Protein AF-A0A061NVV8-F1 (afdb_monomer_lite)

Sequence (162 aa):
MTLSRKRYFYCRSLHHSLEPMNWPRIKEIGFDLNIKREDLPFFISFFRDLEQYYTDKSQLVQESYQVYMEEVASFFRDQSNEMIYCSSIQTEAKNYVIPFTDFVAAFMLADEAFERIFDDN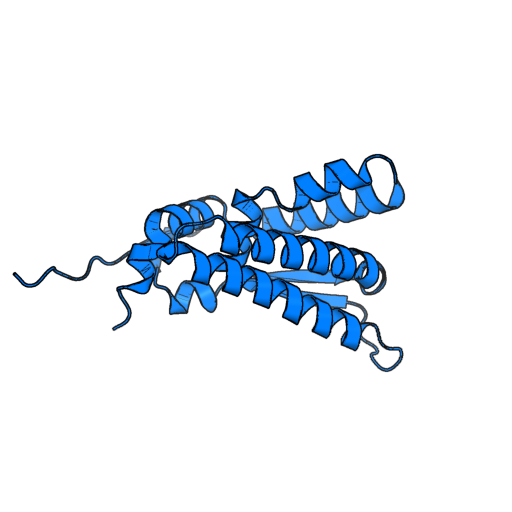KNTDQQFDKVLTYYKRFNLLADATKAQFILDHLPELVLHDD

pLDDT: mean 86.17, std 12.14, range [38.31, 98.06]

Secondary structure (DSSP, 8-state):
-------EEEE-TTT--EEEE-HHHHHH-EEEEEEEGGGHHHHHHHHHHHHHHHHHHHTTS-HHHHHHHHHHHHHHHHHHHHHHHHHSTT---SEEEEEEEHHHHHHHHHTTHHHHHHHHHTT-HHHHHHHHHHHHHHHHHS-HHHHHHHHHHHHHHHTT--

Radius of gyration: 17.27 Å; chains: 1; bounding box: 36×36×62 Å

Structure (mmCIF, N/CA/C/O backbone):
data_AF-A0A061NVV8-F1
#
_entry.id   AF-A0A061NVV8-F1
#
loop_
_atom_site.group_PDB
_atom_site.id
_atom_site.type_symbol
_atom_site.label_atom_id
_atom_site.label_alt_id
_atom_site.label_comp_id
_atom_site.label_asym_id
_atom_site.label_entity_id
_atom_site.label_seq_id
_atom_site.pdbx_PDB_ins_code
_atom_site.Cartn_x
_atom_site.Cartn_y
_atom_site.Cartn_z
_atom_site.occupancy
_atom_site.B_iso_or_equiv
_atom_site.auth_seq_id
_atom_site.auth_comp_id
_atom_site.auth_asym_id
_atom_site.auth_atom_id
_atom_site.pdbx_PDB_model_num
ATOM 1 N N . MET A 1 1 ? -7.150 -3.972 39.017 1.00 38.31 1 MET A N 1
ATOM 2 C CA . MET A 1 1 ? -7.025 -5.152 38.138 1.00 38.31 1 MET A CA 1
ATOM 3 C C . MET A 1 1 ? -5.929 -4.854 37.137 1.00 38.31 1 MET A C 1
ATOM 5 O O . MET A 1 1 ? -6.093 -3.954 36.328 1.00 38.31 1 MET A O 1
ATOM 9 N N . THR A 1 2 ? -4.786 -5.522 37.248 1.00 44.12 2 THR A N 1
ATOM 10 C CA . THR A 1 2 ? -3.725 -5.476 36.240 1.00 44.12 2 THR A CA 1
ATOM 11 C C . THR A 1 2 ? -4.226 -6.232 35.011 1.00 44.12 2 THR A C 1
ATOM 13 O O . THR A 1 2 ? -4.239 -7.459 34.999 1.00 44.12 2 THR A O 1
ATOM 16 N N . LEU A 1 3 ? -4.723 -5.507 34.006 1.00 47.44 3 LEU A N 1
ATOM 17 C CA . LEU A 1 3 ? -4.972 -6.070 32.679 1.00 47.44 3 LEU A CA 1
ATOM 18 C C . LEU A 1 3 ? -3.641 -6.640 32.183 1.00 47.44 3 LEU A C 1
ATOM 20 O O . LEU A 1 3 ? -2.697 -5.886 31.950 1.00 47.44 3 LEU A O 1
ATOM 24 N N . SER A 1 4 ? -3.523 -7.966 32.095 1.00 55.06 4 SER A N 1
ATOM 25 C CA . SER A 1 4 ? -2.331 -8.570 31.504 1.00 55.06 4 SER A CA 1
ATOM 26 C C . SER A 1 4 ? -2.243 -8.084 30.057 1.00 55.06 4 SER A C 1
ATOM 28 O O . SER A 1 4 ? -3.198 -8.282 29.303 1.00 55.06 4 SER A O 1
ATOM 30 N N . ARG A 1 5 ? -1.140 -7.427 29.677 1.00 63.62 5 ARG A N 1
ATOM 31 C CA . ARG A 1 5 ? -0.920 -6.928 28.310 1.00 63.62 5 ARG A CA 1
ATOM 32 C C . ARG A 1 5 ? -1.076 -8.094 27.322 1.00 63.62 5 ARG A C 1
ATOM 34 O O . ARG A 1 5 ? -0.318 -9.063 27.389 1.00 63.62 5 ARG A O 1
ATOM 41 N N . LYS A 1 6 ? -2.100 -8.039 26.464 1.00 73.81 6 LYS A N 1
ATOM 42 C CA . LYS A 1 6 ? -2.364 -9.052 25.434 1.00 73.81 6 LYS A CA 1
ATOM 43 C C . LYS A 1 6 ? -1.227 -8.982 24.409 1.00 73.81 6 LYS A C 1
ATOM 45 O O . LYS A 1 6 ? -0.837 -7.903 23.988 1.00 73.81 6 LYS A O 1
ATOM 50 N N . ARG A 1 7 ? -0.631 -10.123 24.066 1.00 81.88 7 ARG A N 1
ATOM 51 C CA . ARG A 1 7 ? 0.455 -10.198 23.076 1.00 81.88 7 ARG A CA 1
ATOM 52 C C . ARG A 1 7 ? -0.085 -10.798 21.790 1.00 81.88 7 ARG A C 1
ATOM 54 O O . ARG A 1 7 ? -0.771 -11.818 21.839 1.00 81.88 7 ARG A O 1
ATOM 61 N N . TYR A 1 8 ? 0.255 -10.180 20.668 1.00 88.25 8 TYR A N 1
ATOM 62 C CA . TYR A 1 8 ? -0.178 -10.595 19.341 1.00 88.25 8 TYR A CA 1
ATOM 63 C C . TYR A 1 8 ? 0.985 -11.242 18.602 1.00 88.25 8 TYR A C 1
ATOM 65 O O . TYR A 1 8 ? 2.121 -10.769 18.666 1.00 88.25 8 TYR A O 1
ATOM 73 N N . PHE A 1 9 ? 0.696 -12.338 17.909 1.00 87.25 9 PHE A N 1
ATOM 74 C CA . PHE A 1 9 ? 1.669 -13.058 17.101 1.00 87.25 9 PHE A CA 1
ATOM 75 C C . PHE A 1 9 ? 1.033 -13.452 15.774 1.00 87.25 9 PHE A C 1
ATOM 77 O O . PHE A 1 9 ? -0.122 -13.874 15.745 1.00 87.25 9 PHE A O 1
ATOM 84 N N . TYR A 1 10 ? 1.807 -13.354 14.698 1.00 87.12 10 TYR A N 1
ATOM 85 C CA . TYR A 1 10 ? 1.431 -13.826 13.374 1.00 87.12 10 TYR A CA 1
ATOM 86 C C . TYR A 1 10 ? 2.224 -15.086 13.029 1.00 87.12 10 TYR A C 1
ATOM 88 O O . TYR A 1 10 ? 3.443 -15.117 13.186 1.00 87.12 10 TYR A O 1
ATOM 96 N N . CYS A 1 11 ? 1.545 -16.135 12.562 1.00 83.31 11 CYS A N 1
ATOM 97 C CA . CYS A 1 11 ? 2.199 -17.342 12.066 1.00 83.31 11 CYS A CA 1
ATOM 98 C C . CYS A 1 11 ? 2.249 -17.289 10.542 1.00 83.31 11 CYS A C 1
ATOM 100 O O . CYS A 1 11 ? 1.211 -17.386 9.891 1.00 83.31 11 CYS A O 1
ATOM 102 N N . ARG A 1 12 ? 3.448 -17.164 9.967 1.00 76.50 12 ARG A N 1
ATOM 103 C CA . ARG A 1 12 ? 3.596 -17.153 8.506 1.00 76.50 12 ARG A CA 1
ATOM 104 C C . ARG A 1 12 ? 3.175 -18.495 7.916 1.00 76.50 12 ARG A C 1
ATOM 106 O O . ARG A 1 12 ? 3.802 -19.514 8.215 1.00 76.50 12 ARG A O 1
ATOM 113 N N . SER A 1 13 ? 2.217 -18.465 6.992 1.00 70.62 13 SER A N 1
ATOM 114 C CA . SER A 1 13 ? 1.659 -19.654 6.331 1.00 70.62 13 SER A CA 1
ATOM 115 C C . SER A 1 13 ? 2.711 -20.565 5.686 1.00 70.62 13 SER A C 1
ATOM 117 O O . SER A 1 13 ? 2.541 -21.777 5.671 1.00 70.62 13 SER A O 1
ATOM 119 N N . LEU A 1 14 ? 3.813 -19.998 5.178 1.00 68.50 14 LEU A N 1
ATOM 120 C CA . LEU A 1 14 ? 4.844 -20.747 4.443 1.00 68.50 14 LEU A CA 1
ATOM 121 C C . LEU A 1 14 ? 6.026 -21.226 5.296 1.00 68.50 14 LEU A C 1
ATOM 123 O O . LEU A 1 14 ? 6.732 -22.140 4.886 1.00 68.50 14 LEU A O 1
ATOM 127 N N . HIS A 1 15 ? 6.275 -20.605 6.451 1.00 69.19 15 HIS A N 1
ATOM 128 C CA . HIS A 1 15 ? 7.487 -20.864 7.244 1.00 69.19 15 HIS A CA 1
ATOM 129 C C . HIS A 1 15 ? 7.189 -21.322 8.677 1.00 69.19 15 HIS A C 1
ATOM 131 O O . HIS A 1 15 ? 8.130 -21.546 9.434 1.00 69.19 15 HIS A O 1
ATOM 137 N N . HIS A 1 16 ? 5.907 -21.441 9.060 1.00 74.12 16 HIS A N 1
ATOM 138 C CA . HIS A 1 16 ? 5.436 -21.819 10.403 1.00 74.12 16 HIS A CA 1
ATOM 139 C C . HIS A 1 16 ? 6.194 -21.130 11.551 1.00 74.12 16 HIS A C 1
ATOM 141 O O . HIS A 1 16 ? 6.343 -21.673 12.644 1.00 74.12 16 HIS A O 1
ATOM 147 N N . SER A 1 17 ? 6.678 -19.914 11.300 1.00 80.31 17 SER A N 1
ATOM 148 C CA . SER A 1 17 ? 7.376 -19.099 12.282 1.00 80.31 17 SER A CA 1
ATOM 149 C C . SER A 1 17 ? 6.382 -18.125 12.884 1.00 80.31 17 SER A C 1
ATOM 151 O O . SER A 1 17 ? 5.655 -17.452 12.149 1.00 80.31 17 SER A O 1
ATOM 153 N N . LEU A 1 18 ? 6.356 -18.069 14.215 1.00 84.06 18 LEU A N 1
ATOM 154 C CA . LEU A 1 18 ? 5.605 -17.067 14.958 1.00 84.06 18 LEU A CA 1
ATOM 155 C C . LEU A 1 18 ? 6.434 -15.792 15.049 1.00 84.06 18 LEU A C 1
ATOM 157 O O . LEU A 1 18 ? 7.550 -15.801 15.566 1.00 84.06 18 LEU A O 1
ATOM 161 N N . GLU A 1 19 ? 5.872 -14.696 14.565 1.00 85.62 19 GLU A N 1
ATOM 162 C CA . GLU A 1 19 ? 6.470 -13.371 14.645 1.00 85.62 19 GLU A CA 1
ATOM 163 C C . GLU A 1 19 ? 5.648 -12.495 15.590 1.00 85.62 19 GLU A C 1
ATOM 165 O O . GLU A 1 19 ? 4.417 -12.518 15.513 1.00 85.62 19 GLU A O 1
ATOM 170 N N . PRO A 1 20 ? 6.286 -11.735 16.496 1.00 88.06 20 PRO A N 1
ATOM 171 C CA . PRO A 1 20 ? 5.569 -10.784 17.332 1.00 88.06 20 PRO A CA 1
ATOM 172 C C . PRO A 1 20 ? 4.963 -9.684 16.461 1.00 88.06 20 PRO A C 1
ATOM 174 O O . PRO A 1 20 ? 5.621 -9.163 15.561 1.00 88.06 20 PRO A O 1
ATOM 177 N N . MET A 1 21 ? 3.722 -9.320 16.763 1.00 89.88 21 MET A N 1
ATOM 178 C CA . MET A 1 21 ? 3.014 -8.222 16.118 1.00 89.88 21 MET A CA 1
ATOM 179 C C . MET A 1 21 ? 2.822 -7.110 17.145 1.00 89.88 21 MET A C 1
ATOM 181 O O . MET A 1 21 ? 2.101 -7.273 18.126 1.00 89.88 21 MET A O 1
ATOM 185 N N . ASN A 1 22 ? 3.509 -5.995 16.928 1.00 90.19 22 ASN A N 1
ATOM 186 C CA . ASN A 1 22 ? 3.343 -4.748 17.664 1.00 90.19 22 ASN A CA 1
ATOM 187 C C . ASN A 1 22 ? 3.549 -3.573 16.705 1.00 90.19 22 ASN A C 1
ATOM 189 O O . ASN A 1 22 ? 4.011 -3.760 15.573 1.00 90.19 22 ASN A O 1
ATOM 193 N N . TRP A 1 23 ? 3.189 -2.374 17.149 1.00 89.62 23 TRP A N 1
ATOM 194 C CA . TRP A 1 23 ? 3.216 -1.194 16.298 1.00 89.62 23 TRP A CA 1
ATOM 195 C C . TRP A 1 23 ? 4.599 -0.875 15.695 1.00 89.62 23 TRP A C 1
ATOM 197 O O . TRP A 1 23 ? 4.677 -0.749 14.471 1.00 89.62 23 TRP A O 1
ATOM 207 N N . PRO A 1 24 ? 5.710 -0.842 16.461 1.00 90.06 24 PRO A N 1
ATOM 208 C CA . PRO A 1 24 ? 7.043 -0.632 15.892 1.00 90.06 24 PRO A CA 1
ATOM 209 C C . PRO A 1 24 ? 7.391 -1.657 14.810 1.00 90.06 24 PRO A C 1
ATOM 211 O O . PRO A 1 24 ? 7.823 -1.298 13.718 1.00 90.06 24 PRO A O 1
ATOM 214 N N . ARG A 1 25 ? 7.119 -2.940 15.070 1.00 89.50 25 ARG A N 1
ATOM 215 C CA . ARG A 1 25 ? 7.443 -4.031 14.148 1.00 89.50 25 ARG A CA 1
ATOM 216 C C . ARG A 1 25 ? 6.677 -3.920 12.829 1.00 89.50 25 ARG A C 1
ATOM 218 O O . ARG A 1 25 ? 7.250 -4.191 11.780 1.00 89.50 25 ARG A O 1
ATOM 225 N N . ILE A 1 26 ? 5.410 -3.518 12.883 1.00 91.56 26 ILE A N 1
ATOM 226 C CA . ILE A 1 26 ? 4.542 -3.345 11.708 1.00 91.56 26 ILE A CA 1
ATOM 227 C C . ILE A 1 26 ? 4.973 -2.146 10.846 1.00 91.56 26 ILE A C 1
ATOM 229 O O . ILE A 1 26 ? 4.794 -2.171 9.629 1.00 91.56 26 ILE A O 1
ATOM 233 N N . LYS A 1 27 ? 5.568 -1.118 11.462 1.00 89.50 27 LYS A N 1
ATOM 234 C CA . LYS A 1 27 ? 6.123 0.042 10.752 1.00 89.50 27 LYS A CA 1
ATOM 235 C C . LYS A 1 27 ? 7.513 -0.199 10.170 1.00 89.50 27 LYS A C 1
ATOM 237 O O . LYS A 1 27 ? 7.883 0.455 9.206 1.00 89.50 27 LYS A O 1
ATOM 242 N N . GLU A 1 28 ? 8.294 -1.098 10.759 1.00 89.44 28 GLU A N 1
ATOM 243 C CA . GLU A 1 28 ? 9.675 -1.353 10.330 1.00 89.44 28 GLU A CA 1
ATOM 244 C C . GLU A 1 28 ? 9.802 -2.485 9.306 1.00 89.44 28 GLU A C 1
ATOM 246 O O . GLU A 1 28 ? 10.741 -2.488 8.512 1.00 89.44 28 GLU A O 1
ATOM 251 N N . ILE A 1 29 ? 8.899 -3.470 9.325 1.00 91.56 29 ILE A N 1
ATOM 252 C CA . ILE A 1 29 ? 8.896 -4.533 8.317 1.00 91.56 29 ILE A CA 1
ATOM 253 C C . ILE A 1 29 ? 8.007 -4.140 7.141 1.00 91.56 29 ILE A C 1
ATOM 255 O O . ILE A 1 29 ? 6.963 -3.517 7.307 1.00 91.56 29 ILE A O 1
ATOM 259 N N . GLY A 1 30 ? 8.381 -4.627 5.964 1.00 91.69 30 GLY A N 1
ATOM 260 C CA . GLY A 1 30 ? 7.468 -4.889 4.865 1.00 91.69 30 GLY A CA 1
ATOM 261 C C . GLY A 1 30 ? 8.248 -5.480 3.701 1.00 91.69 30 GLY A C 1
ATOM 262 O O . GLY A 1 30 ? 8.936 -6.491 3.875 1.00 91.69 30 GLY A O 1
ATOM 263 N N . PHE A 1 31 ? 8.153 -4.864 2.528 1.00 95.19 31 PHE A N 1
ATOM 264 C CA . PHE A 1 31 ? 8.857 -5.308 1.331 1.00 95.19 31 PHE A CA 1
ATOM 265 C C . PHE A 1 31 ? 9.162 -4.158 0.372 1.00 95.19 31 PHE A C 1
ATOM 267 O O . PHE A 1 31 ? 8.490 -3.130 0.345 1.00 95.19 31 PHE A O 1
ATOM 274 N N . ASP A 1 32 ? 10.137 -4.405 -0.495 1.00 95.94 32 ASP A N 1
ATOM 275 C CA . ASP A 1 32 ? 10.561 -3.459 -1.515 1.00 95.94 32 ASP A CA 1
ATOM 276 C C . ASP A 1 32 ? 9.881 -3.752 -2.855 1.00 95.94 32 ASP A C 1
ATOM 278 O O . ASP A 1 32 ? 10.009 -4.848 -3.415 1.00 95.94 32 ASP A O 1
ATOM 282 N N . LEU A 1 33 ? 9.204 -2.750 -3.420 1.00 95.25 33 LEU A N 1
ATOM 283 C CA . LEU A 1 33 ? 8.694 -2.806 -4.786 1.00 95.25 33 LEU A CA 1
ATOM 284 C C . LEU A 1 33 ? 9.629 -2.044 -5.730 1.00 95.25 33 LEU A C 1
ATOM 286 O O . LEU A 1 33 ? 9.731 -0.821 -5.695 1.00 95.25 33 LEU A O 1
ATOM 290 N N . ASN A 1 34 ? 10.289 -2.783 -6.620 1.00 94.06 34 ASN A N 1
ATOM 291 C CA . ASN A 1 34 ? 11.160 -2.208 -7.643 1.00 94.06 34 ASN A CA 1
ATOM 292 C C . ASN A 1 34 ? 10.350 -1.706 -8.845 1.00 94.06 34 ASN A C 1
ATOM 294 O O . ASN A 1 34 ? 9.711 -2.503 -9.548 1.00 94.06 34 ASN A O 1
ATOM 298 N N . ILE A 1 35 ? 10.455 -0.408 -9.129 1.00 92.38 35 ILE A N 1
ATOM 299 C CA . ILE A 1 35 ? 9.832 0.248 -10.280 1.00 92.38 35 ILE A CA 1
ATOM 300 C C . ILE A 1 35 ? 10.886 0.721 -11.274 1.00 92.38 35 ILE A C 1
ATOM 302 O O . ILE A 1 35 ? 11.963 1.186 -10.899 1.00 92.38 35 ILE A O 1
ATOM 306 N N . LYS A 1 36 ? 10.592 0.594 -12.566 1.00 92.00 36 LYS A N 1
ATOM 307 C CA . LYS A 1 36 ? 11.478 1.127 -13.600 1.00 92.00 36 LYS A CA 1
ATOM 308 C C . LYS A 1 36 ? 11.404 2.647 -13.615 1.00 92.00 36 LYS A C 1
ATOM 310 O O . LYS A 1 36 ? 10.330 3.219 -13.445 1.00 92.00 36 LYS A O 1
ATOM 315 N N . ARG A 1 37 ? 12.520 3.305 -13.934 1.00 89.19 37 ARG A N 1
ATOM 316 C CA . ARG A 1 37 ? 12.567 4.771 -14.049 1.00 89.19 37 ARG A CA 1
ATOM 317 C C . ARG A 1 37 ? 11.537 5.325 -15.041 1.00 89.19 37 ARG A C 1
ATOM 319 O O . ARG A 1 37 ? 10.917 6.346 -14.772 1.00 89.19 37 ARG A O 1
ATOM 326 N N . GLU A 1 38 ? 11.338 4.644 -16.170 1.00 89.69 38 GLU A N 1
ATOM 327 C CA . GLU A 1 38 ? 10.369 5.029 -17.212 1.00 89.69 38 GLU A CA 1
ATOM 328 C C . GLU A 1 38 ? 8.906 5.025 -16.733 1.00 89.69 38 GLU A C 1
ATOM 330 O O . GLU A 1 38 ? 8.050 5.651 -17.355 1.00 89.69 38 GLU A O 1
ATOM 335 N N . ASP A 1 39 ? 8.629 4.361 -15.609 1.00 90.44 39 ASP A N 1
ATOM 336 C CA . ASP A 1 39 ? 7.300 4.263 -15.010 1.00 90.44 39 ASP A CA 1
ATOM 337 C C . ASP A 1 39 ? 7.106 5.227 -13.827 1.00 90.44 39 ASP A C 1
ATOM 339 O O . ASP A 1 39 ? 5.995 5.332 -13.309 1.00 90.44 39 ASP A O 1
ATOM 343 N N . LEU A 1 40 ? 8.137 5.988 -13.432 1.00 91.19 40 LEU A N 1
ATOM 344 C CA . LEU A 1 40 ? 8.041 6.985 -12.357 1.00 91.19 40 LEU A CA 1
ATOM 345 C C . LEU A 1 40 ? 6.907 8.001 -12.558 1.00 91.19 40 LEU A C 1
ATOM 347 O O . LEU A 1 40 ? 6.195 8.249 -11.591 1.00 91.19 40 LEU A O 1
ATOM 351 N N . PRO A 1 41 ? 6.665 8.571 -13.760 1.00 90.25 41 PRO A N 1
ATOM 352 C CA . PRO A 1 41 ? 5.571 9.528 -13.936 1.00 90.25 41 PRO A CA 1
ATOM 353 C C . PRO A 1 41 ? 4.195 8.941 -13.596 1.00 90.25 41 PRO A C 1
ATOM 355 O O . PRO A 1 41 ? 3.362 9.630 -13.012 1.00 90.25 41 PRO A O 1
ATOM 358 N N . PHE A 1 42 ? 3.978 7.662 -13.920 1.00 88.75 42 PHE A N 1
ATOM 359 C CA . PHE A 1 42 ? 2.752 6.951 -13.562 1.00 88.75 42 PHE A CA 1
ATOM 360 C C . PHE A 1 42 ? 2.637 6.804 -12.039 1.00 88.75 42 PHE A C 1
ATOM 362 O O . PHE A 1 42 ? 1.617 7.176 -11.465 1.00 88.75 42 PHE A O 1
ATOM 369 N N . PHE A 1 43 ? 3.701 6.343 -11.375 1.00 91.62 43 PHE A N 1
ATOM 370 C CA . PHE A 1 43 ? 3.700 6.166 -9.921 1.00 91.62 43 PHE A CA 1
ATOM 371 C C . PHE A 1 43 ? 3.609 7.471 -9.136 1.00 91.62 43 PHE A C 1
ATOM 373 O O . PHE A 1 43 ? 3.004 7.483 -8.074 1.00 91.62 43 PHE A O 1
ATOM 380 N N . ILE A 1 44 ? 4.161 8.573 -9.643 1.00 93.00 44 ILE A N 1
ATOM 381 C CA . ILE A 1 44 ? 4.009 9.891 -9.017 1.00 93.00 44 ILE A CA 1
ATOM 382 C C . ILE A 1 44 ? 2.539 10.323 -9.043 1.00 93.00 44 ILE A C 1
ATOM 384 O O . ILE A 1 44 ? 2.044 10.823 -8.036 1.00 93.00 44 ILE A O 1
ATOM 388 N N . SER A 1 45 ? 1.841 10.128 -10.169 1.00 91.00 45 SER A N 1
ATOM 389 C CA . SER A 1 45 ? 0.404 10.425 -10.258 1.00 91.00 45 SER A CA 1
ATOM 390 C C . SER A 1 45 ? -0.390 9.542 -9.302 1.00 91.00 45 SER A C 1
ATOM 392 O O . SER A 1 45 ? -1.096 10.060 -8.449 1.00 91.00 45 SER A O 1
ATOM 394 N N . PHE A 1 46 ? -0.179 8.226 -9.371 1.00 91.44 46 PHE A N 1
ATOM 395 C CA . PHE A 1 46 ? -0.846 7.271 -8.491 1.00 91.44 46 PHE A CA 1
ATOM 396 C C . PHE A 1 46 ? -0.591 7.567 -6.997 1.00 91.44 46 PHE A C 1
ATOM 398 O O . PHE A 1 46 ? -1.520 7.589 -6.197 1.00 91.44 46 PHE A O 1
ATOM 405 N N . PHE A 1 47 ? 0.666 7.870 -6.655 1.00 94.38 47 PHE A N 1
ATOM 406 C CA . PHE A 1 47 ? 1.149 8.527 -5.434 1.00 94.38 47 PHE A CA 1
ATOM 407 C C . PHE A 1 47 ? 0.195 9.589 -4.892 1.00 94.38 47 PHE A C 1
ATOM 409 O O . PHE A 1 47 ? -0.330 9.508 -3.781 1.00 94.38 47 PHE A O 1
ATOM 416 N N . ARG A 1 48 ? -0.014 10.611 -5.709 1.00 94.56 48 ARG A N 1
ATOM 417 C CA . ARG A 1 48 ? -0.795 11.786 -5.330 1.00 94.56 48 ARG A CA 1
ATOM 418 C C . ARG A 1 48 ? -2.275 11.473 -5.187 1.00 94.56 48 ARG A C 1
ATOM 420 O O . ARG A 1 48 ? -2.910 11.993 -4.276 1.00 94.56 48 ARG A O 1
ATOM 427 N N . ASP A 1 49 ? -2.804 10.603 -6.041 1.00 92.56 49 ASP A N 1
ATOM 428 C CA . ASP A 1 49 ? -4.205 10.189 -5.966 1.00 92.56 49 ASP A CA 1
ATOM 429 C C . ASP A 1 49 ? -4.476 9.433 -4.656 1.00 92.56 49 ASP A C 1
ATOM 431 O O . ASP A 1 49 ? -5.479 9.681 -3.985 1.00 92.56 49 ASP A O 1
ATOM 435 N N . LEU A 1 50 ? -3.547 8.568 -4.231 1.00 94.44 50 LEU A N 1
ATOM 436 C CA . LEU A 1 50 ? -3.636 7.892 -2.937 1.00 94.44 50 LEU A CA 1
ATOM 437 C C . LEU A 1 50 ? -3.429 8.841 -1.759 1.00 94.44 50 LEU A C 1
ATOM 439 O O . LEU A 1 50 ? -4.196 8.775 -0.803 1.00 94.44 50 LEU A O 1
ATOM 443 N N . GLU A 1 51 ? -2.433 9.726 -1.813 1.00 96.75 51 GLU A N 1
ATOM 444 C CA . GLU A 1 51 ? -2.231 10.757 -0.788 1.00 96.75 51 GLU A CA 1
ATOM 445 C C . GLU A 1 51 ? -3.525 11.546 -0.554 1.00 96.75 51 GLU A C 1
ATOM 447 O O . GLU A 1 51 ? -3.980 11.667 0.587 1.00 96.75 51 GLU A O 1
ATOM 452 N N . GLN A 1 52 ? -4.143 12.033 -1.632 1.00 95.62 52 GLN A N 1
ATOM 453 C CA . GLN A 1 52 ? -5.392 12.781 -1.569 1.00 95.62 52 GLN A CA 1
ATOM 454 C C . GLN A 1 52 ? -6.524 11.917 -1.005 1.00 95.62 52 GLN A C 1
ATOM 456 O O . GLN A 1 52 ? -7.195 12.334 -0.064 1.00 95.62 52 GLN A O 1
ATOM 461 N N . TYR A 1 53 ? -6.687 10.688 -1.505 1.00 94.38 53 TYR A N 1
ATOM 462 C CA . TYR A 1 53 ? -7.709 9.763 -1.016 1.00 94.38 53 TYR A CA 1
ATOM 463 C C . TYR A 1 53 ? -7.606 9.516 0.497 1.00 94.38 53 TYR A C 1
ATOM 465 O O . TYR A 1 53 ? -8.610 9.602 1.206 1.00 94.38 53 TYR A O 1
ATOM 473 N N . TYR A 1 54 ? -6.411 9.221 1.014 1.00 96.12 54 TYR A N 1
ATOM 474 C CA . TYR A 1 54 ? -6.224 8.961 2.443 1.00 96.12 54 TYR A CA 1
ATOM 475 C C . TYR A 1 54 ? -6.337 10.234 3.289 1.00 96.12 54 TYR A C 1
ATOM 477 O O . TYR A 1 54 ? -6.842 10.166 4.410 1.00 96.12 54 TYR A O 1
ATOM 485 N N . THR A 1 55 ? -5.953 11.392 2.746 1.00 96.75 55 THR A N 1
ATOM 486 C CA . THR A 1 55 ? -6.176 12.696 3.390 1.00 96.75 55 THR A CA 1
ATOM 487 C C . THR A 1 55 ? -7.667 12.996 3.532 1.00 96.75 55 THR A C 1
ATOM 489 O O . THR A 1 55 ? -8.115 13.390 4.604 1.00 96.75 55 THR A O 1
ATOM 492 N N . ASP A 1 56 ? -8.462 12.751 2.492 1.00 95.94 56 ASP A N 1
ATOM 493 C CA . ASP A 1 56 ? -9.912 12.950 2.549 1.00 95.94 56 ASP A CA 1
ATOM 494 C C . ASP A 1 56 ? -10.575 11.929 3.478 1.00 95.94 56 ASP A C 1
ATOM 496 O O . ASP A 1 56 ? -11.425 12.276 4.300 1.00 95.94 56 ASP A O 1
ATOM 500 N N . LYS A 1 57 ? -10.144 10.663 3.410 1.00 93.81 57 LYS A N 1
ATOM 501 C CA . LYS A 1 57 ? -10.635 9.588 4.281 1.00 93.81 57 LYS A CA 1
ATOM 502 C C . LYS A 1 57 ? -10.344 9.873 5.755 1.00 93.81 57 LYS A C 1
ATOM 504 O O . LYS A 1 57 ? -11.187 9.548 6.591 1.00 93.81 57 LYS A O 1
ATOM 509 N N . SER A 1 58 ? -9.215 10.504 6.091 1.00 95.31 58 SER A N 1
ATOM 510 C CA . SER A 1 58 ? -8.878 10.849 7.480 1.00 95.31 58 SER A CA 1
ATOM 511 C C . SER A 1 58 ? -9.905 11.790 8.119 1.00 95.31 58 SER A C 1
ATOM 513 O O . SER A 1 58 ? -10.197 11.651 9.303 1.00 95.31 58 SER A O 1
ATOM 515 N N . GLN A 1 59 ? -10.533 12.665 7.327 1.00 95.06 59 GLN A N 1
ATOM 516 C CA . GLN A 1 59 ? -11.578 13.589 7.786 1.00 95.06 59 GLN A CA 1
ATOM 517 C C . GLN A 1 59 ? -12.939 12.911 8.019 1.00 95.06 59 GLN A C 1
ATOM 519 O O . GLN A 1 59 ? -13.841 13.514 8.599 1.00 95.06 59 GLN A O 1
ATOM 524 N N . LEU A 1 60 ? -13.116 11.679 7.533 1.00 94.25 60 LEU A N 1
ATOM 525 C CA . LEU A 1 60 ? -14.393 10.957 7.542 1.00 94.25 60 LEU A CA 1
ATOM 526 C C . LEU A 1 60 ? -14.433 9.808 8.557 1.00 94.25 60 LEU A C 1
ATOM 528 O O . LEU A 1 60 ? -15.513 9.298 8.866 1.00 94.25 60 LEU A O 1
ATOM 532 N N . VAL A 1 61 ? -13.276 9.369 9.053 1.00 92.38 61 VAL A N 1
ATOM 533 C CA . VAL A 1 61 ? -13.167 8.280 10.033 1.00 92.38 61 VAL A CA 1
ATOM 534 C C . VAL A 1 61 ? -13.235 8.800 11.470 1.00 92.38 61 VAL A C 1
ATOM 536 O O . VAL A 1 61 ? -13.151 9.995 11.735 1.00 92.38 61 VAL A O 1
ATOM 539 N N . GLN A 1 62 ? -13.408 7.885 12.426 1.00 91.50 62 GLN A N 1
ATOM 540 C CA . GLN A 1 62 ? -13.333 8.223 13.849 1.00 91.50 62 GLN A CA 1
ATOM 541 C C . GLN A 1 62 ? -11.926 8.723 14.209 1.00 91.50 62 GLN A C 1
ATOM 543 O O . GLN A 1 62 ? -10.942 8.232 13.660 1.00 91.50 62 GLN A O 1
ATOM 548 N N . GLU A 1 63 ? -11.830 9.623 15.190 1.00 86.50 63 GLU A N 1
ATOM 549 C CA . GLU A 1 63 ? -10.570 10.242 15.642 1.00 86.50 63 GLU A CA 1
ATOM 550 C C . GLU A 1 63 ? -9.478 9.207 15.971 1.00 86.50 63 GLU A C 1
ATOM 552 O O . GLU A 1 63 ? -8.314 9.377 15.619 1.00 86.50 63 GLU A O 1
ATOM 557 N N . SER A 1 64 ? -9.860 8.067 16.554 1.00 85.56 64 SER A N 1
ATOM 558 C CA . SER A 1 64 ? -8.946 6.960 16.868 1.00 85.56 64 SER A CA 1
ATOM 559 C C . SER A 1 64 ? -8.321 6.291 15.640 1.00 85.56 64 SER A C 1
ATOM 561 O O . SER A 1 64 ? -7.268 5.673 15.765 1.00 85.56 64 SER A O 1
ATOM 563 N N . TYR A 1 65 ? -8.945 6.412 14.466 1.00 88.00 65 TYR A N 1
ATOM 564 C CA . TYR A 1 65 ? -8.451 5.875 13.198 1.00 88.00 65 TYR A CA 1
ATOM 565 C C . TYR A 1 65 ? -7.833 6.933 12.282 1.00 88.00 65 TYR A C 1
ATOM 567 O O . TYR A 1 65 ? -7.163 6.580 11.310 1.00 88.00 65 TYR A O 1
ATOM 575 N N . GLN A 1 66 ? -8.044 8.215 12.583 1.00 92.81 66 GLN A N 1
ATOM 576 C CA . GLN A 1 66 ? -7.555 9.333 11.782 1.00 92.81 66 GLN A CA 1
ATOM 577 C C . GLN A 1 66 ? -6.032 9.282 11.620 1.00 92.81 66 GLN A C 1
ATOM 579 O O . GLN A 1 66 ? -5.537 9.366 10.498 1.00 92.81 66 GLN A O 1
ATOM 584 N N . VAL A 1 67 ? -5.308 9.034 12.718 1.00 91.31 67 VAL A N 1
ATOM 585 C CA . VAL A 1 67 ? -3.838 8.944 12.731 1.00 91.31 67 VAL A CA 1
ATOM 586 C C . VAL A 1 67 ? -3.301 7.910 11.738 1.00 91.31 67 VAL A C 1
ATOM 588 O O . VAL A 1 67 ? -2.280 8.134 11.098 1.00 91.31 67 VAL A O 1
ATOM 591 N N . TYR A 1 68 ? -4.014 6.797 11.549 1.00 92.88 68 TYR A N 1
ATOM 592 C CA . TYR A 1 68 ? -3.596 5.749 10.624 1.00 92.88 68 TYR A CA 1
ATOM 593 C C . TYR A 1 68 ? -3.728 6.199 9.171 1.00 92.88 68 TYR A C 1
ATOM 595 O O . TYR A 1 68 ? -2.821 5.977 8.375 1.00 92.88 68 TYR A O 1
ATOM 603 N N . MET A 1 69 ? -4.832 6.867 8.830 1.00 95.44 69 MET A N 1
ATOM 604 C CA . MET A 1 69 ? -5.044 7.401 7.482 1.00 95.44 69 MET A CA 1
ATOM 605 C C . MET A 1 69 ? -4.029 8.501 7.162 1.00 95.44 69 MET A C 1
ATOM 607 O O . MET A 1 69 ? -3.485 8.533 6.063 1.00 95.44 69 MET A O 1
ATOM 611 N N . GLU A 1 70 ? -3.733 9.370 8.131 1.00 95.25 70 GLU A N 1
ATOM 612 C CA . GLU A 1 70 ? -2.729 10.429 7.988 1.00 95.25 70 GLU A CA 1
ATOM 613 C C . GLU A 1 70 ? -1.314 9.869 7.800 1.00 95.25 70 GLU A C 1
ATOM 615 O O . GLU A 1 70 ? -0.559 10.374 6.969 1.00 95.25 70 GLU A O 1
ATOM 620 N N . GLU A 1 71 ? -0.958 8.803 8.520 1.00 94.50 71 GLU A N 1
ATOM 621 C CA . GLU A 1 71 ? 0.336 8.134 8.363 1.00 94.50 71 GLU A CA 1
ATOM 622 C C . GLU A 1 71 ? 0.473 7.491 6.974 1.00 94.50 71 GLU A C 1
ATOM 624 O O . GLU A 1 71 ? 1.49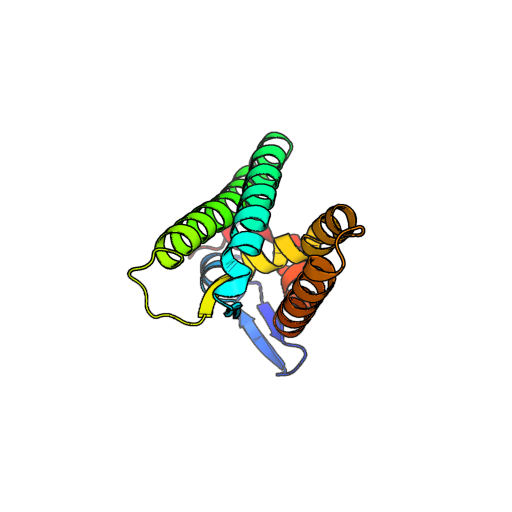2 7.672 6.303 1.00 94.50 71 GLU A O 1
ATOM 629 N N . VAL A 1 72 ? -0.579 6.820 6.493 1.00 96.56 72 VAL A N 1
ATOM 630 C CA . VAL A 1 72 ? -0.619 6.268 5.130 1.00 96.56 72 VAL A CA 1
ATOM 631 C C . VAL A 1 72 ? -0.530 7.380 4.075 1.00 96.56 72 VAL A C 1
ATOM 633 O O . VAL A 1 72 ? 0.235 7.260 3.118 1.00 96.56 72 VAL A O 1
ATOM 636 N N . ALA A 1 73 ? -1.253 8.490 4.254 1.00 97.50 73 ALA A N 1
ATOM 637 C CA . ALA A 1 73 ? -1.169 9.643 3.358 1.00 97.50 73 ALA A CA 1
ATOM 638 C C . ALA A 1 73 ? 0.249 10.240 3.328 1.00 97.50 73 ALA A C 1
ATOM 640 O O . ALA A 1 73 ? 0.774 10.526 2.251 1.00 97.50 73 ALA A O 1
ATOM 641 N N . SER A 1 74 ? 0.902 10.373 4.492 1.00 97.69 74 SER A N 1
ATOM 642 C CA . SER A 1 74 ? 2.281 10.867 4.573 1.00 97.69 74 SER A CA 1
ATOM 643 C C . SER A 1 74 ? 3.245 9.973 3.811 1.00 97.69 74 SER A C 1
ATOM 645 O O . SER A 1 74 ? 4.075 10.491 3.071 1.00 97.69 74 SER A O 1
ATOM 647 N N . PHE A 1 75 ? 3.113 8.648 3.932 1.00 97.44 75 PHE A N 1
ATOM 648 C CA . PHE A 1 75 ? 3.937 7.720 3.163 1.00 97.44 75 PHE A CA 1
ATOM 649 C C . PHE A 1 75 ? 3.846 8.009 1.659 1.00 97.44 75 PHE A C 1
ATOM 651 O O . PHE A 1 75 ? 4.871 8.168 0.995 1.00 97.44 75 PHE A O 1
ATOM 658 N N . PHE A 1 76 ? 2.632 8.132 1.115 1.00 97.62 76 PHE A N 1
ATOM 659 C CA . PHE A 1 76 ? 2.444 8.384 -0.315 1.00 97.62 76 PHE A CA 1
ATOM 660 C C . PHE A 1 76 ? 2.995 9.739 -0.754 1.00 97.62 76 PHE A C 1
ATOM 662 O O . PHE A 1 76 ? 3.669 9.819 -1.786 1.00 97.62 76 PHE A O 1
ATOM 669 N N . ARG A 1 77 ? 2.795 10.778 0.061 1.00 98.06 77 ARG A N 1
ATOM 670 C CA . ARG A 1 77 ? 3.385 12.099 -0.157 1.00 98.06 77 ARG A CA 1
ATOM 671 C C . ARG A 1 77 ? 4.906 12.027 -0.231 1.00 98.06 77 ARG A C 1
ATOM 673 O O . ARG A 1 77 ? 5.499 12.504 -1.200 1.00 98.06 77 ARG A O 1
ATOM 680 N N . ASP A 1 78 ? 5.534 11.424 0.771 1.00 97.38 78 ASP A N 1
ATOM 681 C CA . ASP A 1 78 ? 6.988 11.388 0.919 1.00 97.38 78 ASP A CA 1
ATOM 682 C C . ASP A 1 78 ? 7.622 10.586 -0.225 1.00 97.38 78 ASP A C 1
ATOM 684 O O . ASP A 1 78 ? 8.534 11.073 -0.895 1.00 97.38 78 ASP A O 1
ATOM 688 N N . GLN A 1 79 ? 7.046 9.427 -0.555 1.00 96.31 79 GLN A N 1
ATOM 689 C CA . GLN A 1 79 ? 7.471 8.622 -1.700 1.00 96.31 79 GLN A CA 1
ATOM 690 C C . GLN A 1 79 ? 7.276 9.352 -3.034 1.00 96.31 79 GLN A C 1
ATOM 692 O O . GLN A 1 79 ? 8.140 9.287 -3.908 1.00 96.31 79 GLN A O 1
ATOM 697 N N . SER A 1 80 ? 6.184 10.103 -3.212 1.00 95.50 80 SER A N 1
ATOM 698 C CA . SER A 1 80 ? 5.992 10.900 -4.431 1.00 95.50 80 SER A CA 1
ATOM 699 C C . SER A 1 80 ? 7.065 11.986 -4.586 1.00 95.50 80 SER A C 1
ATOM 701 O O . SER A 1 80 ? 7.603 12.171 -5.681 1.00 95.50 80 SER A O 1
ATOM 703 N N . ASN A 1 81 ? 7.445 12.651 -3.492 1.00 94.69 81 ASN A N 1
ATOM 704 C CA . ASN A 1 81 ? 8.485 13.678 -3.481 1.00 94.69 81 ASN A CA 1
ATOM 705 C C . ASN A 1 81 ? 9.871 13.089 -3.768 1.00 94.69 81 ASN A C 1
ATOM 707 O O . ASN A 1 81 ? 10.629 13.645 -4.569 1.00 94.69 81 ASN A O 1
ATOM 711 N N . GLU A 1 82 ? 10.188 11.940 -3.174 1.00 92.75 82 GLU A N 1
ATOM 712 C CA . GLU A 1 82 ? 11.424 11.212 -3.455 1.00 92.75 82 GLU A CA 1
ATOM 713 C C . GLU A 1 82 ? 11.497 10.742 -4.913 1.00 92.75 82 GLU A C 1
ATOM 715 O O . GLU A 1 82 ? 12.534 10.906 -5.562 1.00 92.75 82 GLU A O 1
ATOM 720 N N . MET A 1 83 ? 10.397 10.225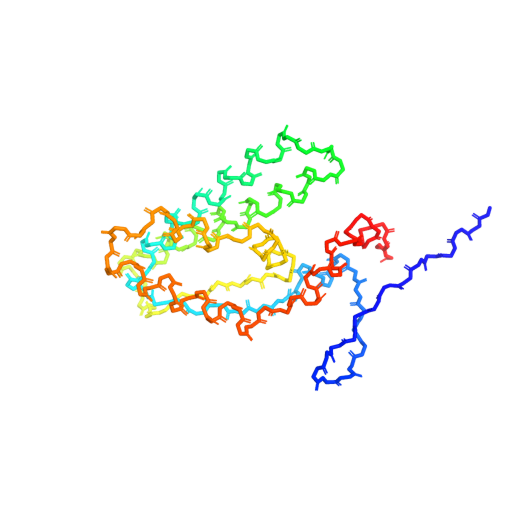 -5.469 1.00 93.06 83 MET A N 1
ATOM 721 C CA . MET A 1 83 ? 10.311 9.848 -6.882 1.00 93.06 83 MET A CA 1
ATOM 722 C C . MET A 1 83 ? 10.531 11.049 -7.810 1.00 93.06 83 MET A C 1
ATOM 724 O O . MET A 1 83 ? 11.245 10.927 -8.807 1.00 93.06 83 MET A O 1
ATOM 728 N N . ILE A 1 84 ? 9.980 12.224 -7.479 1.00 91.06 84 ILE A N 1
ATOM 729 C CA . ILE A 1 84 ? 10.214 13.468 -8.231 1.00 91.06 84 ILE A CA 1
ATOM 730 C C . ILE A 1 84 ? 11.695 13.841 -8.194 1.00 91.06 84 ILE A C 1
ATOM 732 O O . ILE A 1 84 ? 12.282 14.098 -9.248 1.00 91.06 84 ILE A O 1
ATOM 736 N N . TYR A 1 85 ? 12.325 13.809 -7.019 1.00 86.94 85 TYR A N 1
ATOM 737 C CA . TYR A 1 85 ? 13.758 14.070 -6.888 1.00 86.94 85 TYR A CA 1
ATOM 738 C C . TYR A 1 85 ? 14.587 13.084 -7.727 1.00 86.94 85 TYR A C 1
ATOM 740 O O . TYR A 1 85 ? 15.461 13.490 -8.500 1.00 86.94 85 TYR A O 1
ATOM 748 N N . CYS A 1 86 ? 14.243 11.796 -7.658 1.00 83.44 86 CYS A N 1
ATOM 749 C CA . CYS A 1 86 ? 14.892 10.734 -8.419 1.00 83.44 86 CYS A CA 1
ATOM 750 C C . CYS A 1 86 ? 14.663 10.849 -9.928 1.00 83.44 86 CYS A C 1
ATOM 752 O O . CYS A 1 86 ? 15.512 10.413 -10.700 1.00 83.44 86 CYS A O 1
ATOM 754 N N . SER A 1 87 ? 13.557 11.446 -10.373 1.00 80.81 87 SER A N 1
ATOM 755 C CA . SER A 1 87 ? 13.275 11.652 -11.797 1.00 80.81 87 SER A CA 1
ATOM 756 C C . SER A 1 87 ? 14.169 12.721 -12.443 1.00 80.81 87 SER A C 1
ATOM 758 O O . SER A 1 87 ? 14.331 12.718 -13.667 1.00 80.81 87 SER A O 1
ATOM 760 N N . SER A 1 88 ? 14.800 13.591 -11.641 1.00 76.62 88 SER A N 1
ATOM 761 C CA . SER A 1 88 ? 15.695 14.642 -12.131 1.00 76.62 88 SER A CA 1
ATOM 762 C C . SER A 1 88 ? 16.884 14.076 -12.926 1.00 76.62 88 SER A C 1
ATOM 764 O O . SER A 1 88 ? 17.387 12.983 -12.660 1.00 76.62 88 SER A O 1
ATOM 766 N N . ILE A 1 89 ? 17.343 14.833 -13.930 1.00 62.59 89 ILE A N 1
ATOM 767 C CA . ILE A 1 89 ? 18.372 14.428 -14.916 1.00 62.59 89 ILE A CA 1
ATOM 768 C C . ILE A 1 89 ? 19.709 14.027 -14.256 1.00 62.59 89 ILE A C 1
ATOM 770 O O . ILE A 1 89 ? 20.534 13.367 -14.877 1.00 62.59 89 ILE A O 1
ATOM 774 N N . GLN A 1 90 ? 19.927 14.397 -12.993 1.00 67.44 90 GLN A N 1
ATOM 775 C CA . GLN A 1 90 ? 21.185 14.178 -12.278 1.00 67.44 90 GLN A CA 1
ATOM 776 C C . GLN A 1 90 ? 21.348 12.766 -11.699 1.00 67.44 90 GLN A C 1
ATOM 778 O O . GLN A 1 90 ? 22.441 12.421 -11.256 1.00 67.44 90 GLN A O 1
ATOM 783 N N . THR A 1 91 ? 20.300 11.942 -11.681 1.00 70.50 91 THR A N 1
ATOM 784 C CA . THR A 1 91 ? 20.383 10.584 -11.130 1.00 70.50 91 THR A CA 1
ATOM 785 C C . THR A 1 91 ? 20.624 9.565 -12.251 1.00 70.50 91 THR A C 1
ATOM 787 O O . THR A 1 91 ? 19.912 9.555 -13.250 1.00 70.50 91 THR A O 1
ATOM 790 N N . GLU A 1 92 ? 21.588 8.654 -12.096 1.00 75.38 92 GLU A N 1
ATOM 791 C CA . GLU A 1 92 ? 21.841 7.569 -13.071 1.00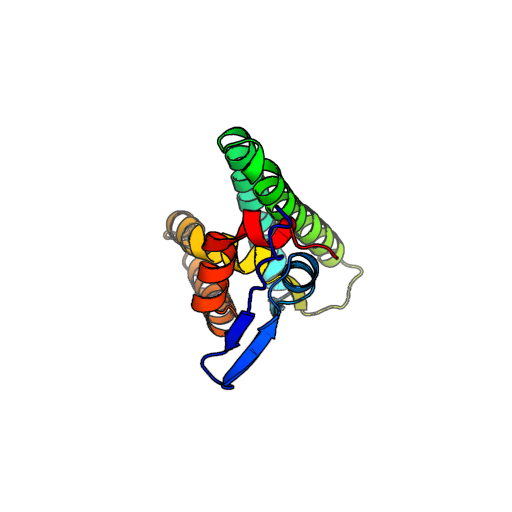 75.38 92 GLU A CA 1
ATOM 792 C C . GLU A 1 92 ? 21.020 6.292 -12.789 1.00 75.38 92 GLU A C 1
ATOM 794 O O . GLU A 1 92 ? 21.134 5.283 -13.489 1.00 75.38 92 GLU A O 1
ATOM 799 N N . ALA A 1 93 ? 20.176 6.310 -11.752 1.00 81.81 93 ALA A N 1
ATOM 800 C CA . ALA A 1 93 ? 19.414 5.144 -11.324 1.00 81.81 93 ALA A CA 1
ATOM 801 C C . ALA A 1 93 ? 18.417 4.685 -12.407 1.00 81.81 93 ALA A C 1
ATOM 803 O O . ALA A 1 93 ? 17.601 5.468 -12.903 1.00 81.81 93 ALA A O 1
ATOM 804 N N . LYS A 1 94 ? 18.475 3.392 -12.761 1.00 85.94 94 LYS A N 1
ATOM 805 C CA . LYS A 1 94 ? 17.568 2.754 -13.738 1.00 85.94 94 LYS A CA 1
ATOM 806 C C . LYS A 1 94 ? 16.221 2.354 -13.139 1.00 85.94 94 LYS A C 1
ATOM 808 O O . LYS A 1 94 ? 15.247 2.215 -13.874 1.00 85.94 94 LYS A O 1
ATOM 813 N N . ASN A 1 95 ? 16.185 2.177 -11.823 1.00 90.19 95 ASN A N 1
ATOM 814 C CA . ASN A 1 95 ? 15.011 1.788 -11.059 1.00 90.19 95 ASN A CA 1
ATOM 815 C C . ASN A 1 95 ? 14.911 2.666 -9.809 1.00 90.19 95 ASN A C 1
ATOM 817 O O . ASN A 1 95 ? 15.925 3.185 -9.341 1.00 90.19 95 ASN A O 1
ATOM 821 N N . TYR A 1 96 ? 13.706 2.778 -9.269 1.00 92.50 96 TYR A N 1
ATOM 822 C CA . TYR A 1 96 ? 13.437 3.312 -7.939 1.00 92.50 96 TYR A CA 1
ATOM 823 C C . TYR A 1 96 ? 12.845 2.193 -7.077 1.00 92.50 96 TYR A C 1
ATOM 825 O O . TYR A 1 96 ? 12.188 1.286 -7.597 1.00 92.50 96 TYR A O 1
ATOM 833 N N . VAL A 1 97 ? 13.125 2.228 -5.779 1.00 94.06 97 VAL A N 1
ATOM 834 C CA . VAL A 1 97 ? 12.670 1.222 -4.818 1.00 94.06 97 VAL A CA 1
ATOM 835 C C . VAL A 1 97 ? 11.670 1.885 -3.894 1.00 94.06 97 VAL A C 1
ATOM 837 O O . VAL A 1 97 ? 12.012 2.871 -3.254 1.00 94.06 97 VAL A O 1
ATOM 840 N N . ILE A 1 98 ? 10.459 1.340 -3.836 1.00 95.25 98 ILE A N 1
ATOM 841 C CA . ILE A 1 98 ? 9.416 1.797 -2.919 1.00 95.25 98 ILE A CA 1
ATOM 842 C C . ILE A 1 98 ? 9.422 0.859 -1.703 1.00 95.25 98 ILE A C 1
ATOM 844 O O . ILE A 1 98 ? 9.079 -0.317 -1.877 1.00 95.25 98 ILE A O 1
ATOM 848 N N . PRO A 1 99 ? 9.799 1.328 -0.502 1.00 95.44 99 PRO A N 1
ATOM 849 C CA . PRO A 1 99 ? 9.871 0.504 0.697 1.00 95.44 99 PRO A CA 1
ATOM 850 C C . PRO A 1 99 ? 8.506 0.472 1.394 1.00 95.44 99 PRO A C 1
ATOM 852 O O . PRO A 1 99 ? 8.228 1.266 2.292 1.00 95.44 99 PRO A O 1
ATOM 855 N N . PHE A 1 100 ? 7.619 -0.428 0.971 1.00 96.25 100 PHE A N 1
ATOM 856 C CA . PHE A 1 100 ? 6.332 -0.595 1.640 1.00 96.25 100 PHE A CA 1
ATOM 857 C C . PHE A 1 100 ? 6.530 -1.196 3.024 1.00 96.25 100 PHE A C 1
ATOM 859 O O . PHE A 1 100 ? 7.199 -2.216 3.172 1.00 96.25 100 PHE A O 1
ATOM 866 N N . THR A 1 101 ? 5.879 -0.610 4.023 1.00 96.25 101 THR A N 1
ATOM 867 C CA . THR A 1 101 ? 5.699 -1.244 5.330 1.00 96.25 101 THR A CA 1
ATOM 868 C C . THR A 1 101 ? 4.499 -2.189 5.281 1.00 96.25 101 THR A C 1
ATOM 870 O O . THR A 1 101 ? 3.595 -2.018 4.456 1.00 96.25 101 THR A O 1
ATOM 873 N N . ASP A 1 102 ? 4.445 -3.178 6.175 1.00 95.00 102 ASP A N 1
ATOM 874 C CA . ASP A 1 102 ? 3.275 -4.054 6.307 1.00 95.00 102 ASP A CA 1
ATOM 875 C C . ASP A 1 102 ? 2.009 -3.243 6.605 1.00 95.00 102 ASP A C 1
ATOM 877 O O . ASP A 1 102 ? 0.925 -3.600 6.151 1.00 95.00 102 ASP A O 1
ATOM 881 N N . PHE A 1 103 ? 2.156 -2.137 7.340 1.00 96.12 103 PHE A N 1
ATOM 882 C CA . PHE A 1 103 ? 1.079 -1.193 7.606 1.00 96.12 103 PHE A CA 1
ATOM 883 C C . PHE A 1 103 ? 0.487 -0.620 6.315 1.00 96.12 103 PHE A C 1
ATOM 885 O O . PHE A 1 103 ? -0.698 -0.799 6.042 1.00 96.12 103 PHE A O 1
ATOM 892 N N . VAL A 1 104 ? 1.314 0.027 5.488 1.00 96.94 104 VAL A N 1
ATOM 893 C CA . VAL A 1 104 ? 0.848 0.646 4.240 1.00 96.94 104 VAL A CA 1
ATOM 894 C C . VAL A 1 104 ? 0.319 -0.416 3.278 1.00 96.94 104 VAL A C 1
ATOM 896 O O . VAL A 1 104 ? -0.725 -0.220 2.656 1.00 96.94 104 VAL A O 1
ATOM 899 N N . ALA A 1 105 ? 0.994 -1.565 3.187 1.00 96.25 105 ALA A N 1
ATOM 900 C CA . ALA A 1 105 ? 0.548 -2.671 2.350 1.00 96.25 105 ALA A CA 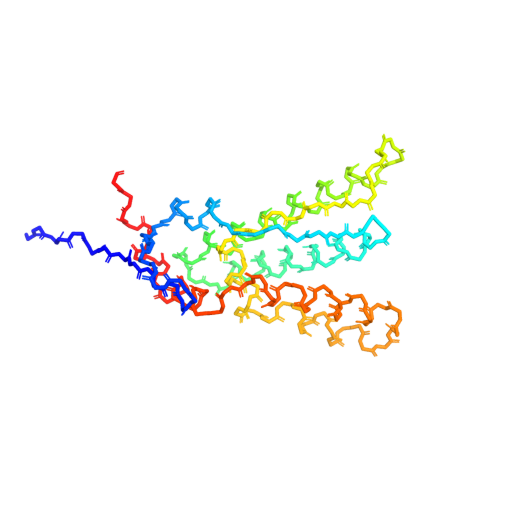1
ATOM 901 C C . ALA A 1 105 ? -0.835 -3.193 2.775 1.00 96.25 105 ALA A C 1
ATOM 903 O O . ALA A 1 105 ? -1.665 -3.479 1.912 1.00 96.25 105 ALA A O 1
ATOM 904 N N . ALA A 1 106 ? -1.111 -3.272 4.082 1.00 96.31 106 ALA A N 1
ATOM 905 C CA . ALA A 1 106 ? -2.412 -3.694 4.587 1.00 96.31 106 ALA A CA 1
ATOM 906 C C . ALA A 1 106 ? -3.534 -2.740 4.158 1.00 96.31 106 ALA A C 1
ATOM 908 O O . ALA A 1 106 ? -4.571 -3.193 3.674 1.00 96.31 106 ALA A O 1
ATOM 909 N N . PHE A 1 107 ? -3.302 -1.429 4.253 1.00 95.56 107 PHE A N 1
ATOM 910 C CA . PHE A 1 107 ? -4.260 -0.428 3.784 1.00 95.56 107 PHE A CA 1
ATOM 911 C C . PHE A 1 107 ? -4.458 -0.477 2.269 1.00 95.56 107 PHE A C 1
ATOM 913 O O . PHE A 1 107 ? -5.595 -0.504 1.809 1.00 95.56 107 PHE A O 1
ATOM 920 N N . MET A 1 108 ? -3.380 -0.593 1.486 1.00 95.06 108 MET A N 1
ATOM 921 C CA . MET A 1 108 ? -3.489 -0.743 0.031 1.00 95.06 108 MET A CA 1
ATOM 922 C C . MET A 1 108 ? -4.295 -1.976 -0.391 1.00 95.06 108 MET A C 1
ATOM 924 O O . MET A 1 108 ? -5.047 -1.893 -1.363 1.00 95.06 108 MET A O 1
ATOM 928 N N . LEU A 1 109 ? -4.141 -3.100 0.318 1.00 95.12 109 LEU A N 1
ATOM 929 C CA . LEU A 1 109 ? -4.915 -4.317 0.069 1.00 95.12 109 LEU A CA 1
ATOM 930 C C . LEU A 1 109 ? -6.393 -4.130 0.418 1.00 95.12 109 LEU A C 1
ATOM 932 O O . LEU A 1 109 ? -7.248 -4.464 -0.394 1.00 95.12 109 LEU A O 1
ATOM 936 N N . ALA A 1 110 ? -6.697 -3.575 1.592 1.00 93.94 110 ALA A N 1
ATOM 937 C CA . ALA A 1 110 ? -8.078 -3.377 2.034 1.00 93.94 110 ALA A CA 1
ATOM 938 C C . ALA A 1 110 ? -8.846 -2.352 1.194 1.00 93.94 110 ALA A C 1
ATOM 940 O O . ALA A 1 110 ? -10.053 -2.481 1.013 1.00 93.94 110 ALA A O 1
ATOM 941 N N . ASP A 1 111 ? -8.156 -1.331 0.688 1.00 91.00 111 ASP A N 1
ATOM 942 C CA . ASP A 1 111 ? -8.742 -0.319 -0.186 1.00 91.00 111 ASP A CA 1
ATOM 943 C C . ASP A 1 111 ? -8.726 -0.726 -1.672 1.00 91.00 111 ASP A C 1
ATOM 945 O O . ASP A 1 111 ? -9.176 0.058 -2.506 1.00 91.00 111 ASP A O 1
ATOM 949 N N . GLU A 1 112 ? -8.225 -1.920 -2.018 1.00 91.31 112 GLU A N 1
ATOM 950 C CA . GLU A 1 112 ? -8.078 -2.389 -3.405 1.00 91.31 112 GLU A CA 1
ATOM 951 C C . GLU A 1 112 ? -7.421 -1.316 -4.298 1.00 91.31 112 GLU A C 1
ATOM 953 O O . GLU A 1 112 ? -7.874 -1.011 -5.400 1.00 91.31 112 GLU A O 1
ATOM 958 N N . ALA A 1 113 ? -6.348 -0.692 -3.796 1.00 88.69 113 ALA A N 1
ATOM 959 C CA . ALA A 1 113 ? -5.812 0.563 -4.332 1.00 88.69 113 ALA A CA 1
ATOM 960 C C . ALA A 1 113 ? -5.507 0.520 -5.840 1.00 88.69 113 ALA A C 1
ATOM 962 O O . ALA A 1 113 ? -5.736 1.497 -6.549 1.00 88.69 113 ALA A O 1
ATOM 963 N N . PHE A 1 114 ? -5.013 -0.617 -6.339 1.00 85.19 114 PHE A N 1
ATOM 964 C CA . PHE A 1 114 ? -4.751 -0.810 -7.764 1.00 85.19 114 PHE A CA 1
ATOM 965 C C . PHE A 1 114 ? -6.033 -0.951 -8.601 1.00 85.19 114 PHE A C 1
ATOM 967 O O . PHE A 1 114 ? -6.052 -0.444 -9.719 1.00 85.19 114 PHE A O 1
ATOM 974 N N . GLU A 1 115 ? -7.097 -1.574 -8.081 1.00 82.81 115 GLU A N 1
ATOM 975 C CA . GLU A 1 115 ? -8.390 -1.728 -8.782 1.00 82.81 115 GLU A CA 1
ATOM 976 C C . GLU A 1 115 ? -9.037 -0.373 -9.068 1.00 82.81 115 GLU A C 1
ATOM 978 O O . GLU A 1 115 ? -9.537 -0.140 -10.167 1.00 82.81 115 GLU A O 1
ATOM 983 N N . ARG A 1 116 ? -8.909 0.576 -8.135 1.00 78.75 116 ARG A N 1
ATOM 984 C CA . ARG A 1 116 ? -9.392 1.951 -8.335 1.00 78.75 116 ARG A CA 1
ATOM 985 C C . ARG A 1 116 ? -8.721 2.637 -9.524 1.00 78.75 116 ARG A C 1
ATOM 987 O O . ARG A 1 116 ? -9.398 3.233 -10.351 1.00 78.75 116 ARG A O 1
ATOM 994 N N . ILE A 1 117 ? -7.403 2.479 -9.668 1.00 74.56 117 ILE A N 1
ATOM 995 C CA . ILE A 1 117 ? -6.675 3.002 -10.836 1.00 74.56 117 ILE A CA 1
ATOM 996 C C . ILE A 1 117 ? -7.046 2.238 -12.105 1.00 74.56 117 ILE A C 1
ATOM 998 O O . ILE A 1 117 ? -7.090 2.832 -13.184 1.00 74.56 117 ILE A O 1
ATOM 1002 N N . PHE A 1 118 ? -7.225 0.913 -12.013 1.00 74.25 118 PHE A N 1
ATOM 1003 C CA . PHE A 1 118 ? -7.583 0.092 -13.166 1.00 74.25 118 PHE A CA 1
ATOM 1004 C C . PHE A 1 118 ? -8.878 0.597 -13.788 1.00 74.25 118 PHE A C 1
ATOM 1006 O O . PHE A 1 118 ? -8.934 0.742 -15.008 1.00 74.25 118 PHE A O 1
ATOM 1013 N N . ASP A 1 119 ? -9.876 0.914 -12.967 1.00 71.94 119 ASP A N 1
ATOM 1014 C CA . ASP A 1 119 ? -11.139 1.480 -13.430 1.00 71.94 119 ASP A CA 1
ATOM 1015 C C . ASP A 1 119 ? -10.950 2.820 -14.154 1.00 71.94 119 ASP A C 1
ATOM 1017 O O . ASP A 1 119 ? -11.501 3.001 -15.243 1.00 71.94 119 ASP A O 1
ATOM 1021 N N . ASP A 1 120 ? -10.086 3.695 -13.637 1.00 67.12 120 ASP A N 1
ATOM 1022 C CA . ASP A 1 120 ? -9.794 5.000 -14.243 1.00 67.12 120 ASP A CA 1
ATOM 1023 C C . ASP A 1 120 ? -8.964 4.905 -15.540 1.00 67.12 120 ASP A C 1
ATOM 1025 O O . ASP A 1 120 ? -9.061 5.763 -16.420 1.00 67.12 120 ASP A O 1
ATOM 1029 N N . ASN A 1 121 ? -8.162 3.844 -15.700 1.00 66.00 121 ASN A N 1
ATOM 1030 C CA . ASN A 1 121 ? -7.202 3.688 -16.803 1.00 66.00 121 ASN A CA 1
ATOM 1031 C C . ASN A 1 121 ? -7.602 2.633 -17.844 1.00 66.00 121 ASN A C 1
ATOM 1033 O O . ASN A 1 121 ? -6.839 2.370 -18.778 1.00 66.00 121 ASN A O 1
ATOM 1037 N N . LYS A 1 122 ? -8.810 2.065 -17.744 1.00 60.84 122 LYS A N 1
ATOM 1038 C CA . LYS A 1 122 ? -9.354 1.052 -18.672 1.00 60.84 122 LYS A CA 1
ATOM 1039 C C . LYS A 1 122 ? -9.324 1.450 -20.156 1.00 60.84 122 LYS A C 1
ATOM 1041 O O . LYS A 1 122 ? -9.408 0.571 -21.005 1.00 60.84 122 LYS A O 1
ATOM 1046 N N . ASN A 1 123 ? -9.189 2.740 -20.474 1.00 57.19 123 ASN A N 1
ATOM 1047 C CA . ASN A 1 123 ? -9.175 3.261 -21.845 1.00 57.19 123 ASN A CA 1
ATOM 1048 C C . ASN A 1 123 ? -7.765 3.526 -22.415 1.00 57.19 123 ASN A C 1
ATOM 1050 O O . ASN A 1 123 ? -7.656 3.973 -23.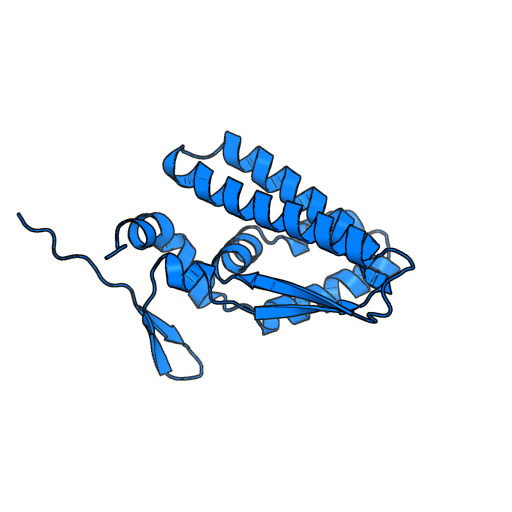558 1.00 57.19 123 ASN A O 1
ATOM 1054 N N . THR A 1 124 ? -6.694 3.268 -21.653 1.00 61.34 124 THR A N 1
ATOM 1055 C CA . THR A 1 124 ? -5.308 3.529 -22.079 1.00 61.34 124 THR A CA 1
ATOM 1056 C C . THR A 1 124 ? -4.485 2.238 -22.064 1.00 61.34 124 THR A C 1
ATOM 1058 O O . THR A 1 124 ? -3.834 1.916 -21.068 1.00 61.34 124 THR A O 1
ATOM 1061 N N . ASP A 1 125 ? -4.460 1.515 -23.190 1.00 62.72 125 ASP A N 1
ATOM 1062 C CA . ASP A 1 125 ? -3.813 0.193 -23.327 1.00 62.72 125 ASP A CA 1
ATOM 1063 C C . ASP A 1 125 ? -2.371 0.144 -22.777 1.00 62.72 125 ASP A C 1
ATOM 1065 O O . ASP A 1 125 ? -1.981 -0.803 -22.097 1.00 62.72 125 ASP A O 1
ATOM 1069 N N . GLN A 1 126 ? -1.572 1.197 -22.997 1.00 67.81 126 GLN A N 1
ATOM 1070 C CA . GLN A 1 126 ? -0.177 1.252 -22.530 1.00 67.81 126 GLN A CA 1
ATOM 1071 C C . GLN A 1 126 ? -0.021 1.429 -21.011 1.00 67.81 126 GLN A C 1
ATOM 1073 O O . GLN A 1 126 ? 1.026 1.081 -20.462 1.00 67.81 126 GLN A O 1
ATOM 1078 N N . GLN A 1 127 ? -1.012 2.002 -20.325 1.00 72.44 127 GLN A N 1
ATOM 1079 C CA . GLN A 1 127 ? -0.985 2.159 -18.867 1.00 72.44 127 GLN A CA 1
ATOM 1080 C C . GLN A 1 127 ? -1.537 0.914 -18.172 1.00 72.44 127 GLN A C 1
ATOM 1082 O O . GLN A 1 127 ? -1.021 0.531 -17.123 1.00 72.44 127 GLN A O 1
ATOM 1087 N N . PHE A 1 128 ? -2.493 0.224 -18.798 1.00 77.44 128 PHE A N 1
ATOM 1088 C CA . PHE A 1 128 ? -3.081 -1.006 -18.276 1.00 77.44 128 PHE A CA 1
ATOM 1089 C C . PHE A 1 128 ? -2.038 -2.109 -18.018 1.00 77.44 128 PHE A C 1
ATOM 1091 O O . PHE A 1 128 ? -1.967 -2.651 -16.912 1.00 77.44 128 PHE A O 1
ATOM 1098 N N . ASP A 1 129 ? -1.161 -2.387 -18.989 1.00 82.12 129 ASP A N 1
ATOM 1099 C CA . ASP A 1 129 ? -0.108 -3.406 -18.843 1.00 82.12 129 ASP A CA 1
ATOM 1100 C C . ASP A 1 129 ? 0.877 -3.084 -17.708 1.00 82.12 129 ASP A C 1
ATOM 1102 O O . ASP A 1 129 ? 1.366 -3.982 -17.007 1.00 82.12 129 ASP A O 1
ATOM 1106 N N . LYS A 1 130 ? 1.161 -1.792 -17.498 1.00 84.38 130 LYS A N 1
ATOM 1107 C CA . LYS A 1 130 ? 2.028 -1.324 -16.410 1.00 84.38 130 LYS A CA 1
ATOM 1108 C C . LYS A 1 130 ? 1.366 -1.566 -15.062 1.00 84.38 130 LYS A C 1
ATOM 1110 O O . LYS A 1 130 ? 1.974 -2.211 -14.207 1.00 84.38 130 LYS A O 1
ATOM 1115 N N . VAL A 1 131 ? 0.118 -1.122 -14.897 1.00 85.62 131 VAL A N 1
ATOM 1116 C CA . VAL A 1 131 ? -0.659 -1.318 -13.662 1.00 85.62 131 VAL A CA 1
ATOM 1117 C C . VAL A 1 131 ? -0.729 -2.813 -13.333 1.00 85.62 131 VAL A C 1
ATOM 1119 O O . VAL A 1 131 ? -0.374 -3.211 -12.227 1.00 85.62 131 VAL A O 1
ATOM 1122 N N . LEU A 1 132 ? -1.041 -3.666 -14.318 1.00 88.19 132 LEU A N 1
ATOM 1123 C CA . LEU A 1 132 ? -1.093 -5.124 -14.156 1.00 88.19 132 LEU A CA 1
ATOM 1124 C C . LEU A 1 132 ? 0.240 -5.747 -13.751 1.00 88.19 132 LEU A C 1
ATOM 1126 O O . LEU A 1 132 ? 0.275 -6.661 -12.922 1.00 88.19 132 LEU A O 1
ATOM 1130 N N . THR A 1 133 ? 1.342 -5.261 -14.314 1.00 90.81 133 THR A N 1
ATOM 1131 C CA . THR A 1 133 ? 2.682 -5.735 -13.958 1.00 90.81 133 THR A CA 1
ATOM 1132 C C . THR A 1 133 ? 2.998 -5.442 -12.495 1.00 90.81 133 THR A C 1
ATOM 1134 O O . THR A 1 133 ? 3.466 -6.328 -11.775 1.00 90.81 133 THR A O 1
ATOM 1137 N N . TYR A 1 134 ? 2.741 -4.216 -12.042 1.00 92.00 134 TYR A N 1
ATOM 1138 C CA . TYR A 1 134 ? 3.063 -3.798 -10.680 1.00 92.00 134 TYR A CA 1
ATOM 1139 C C . TYR A 1 134 ? 2.093 -4.356 -9.643 1.00 92.00 134 TYR A C 1
ATOM 1141 O O . TYR A 1 134 ? 2.546 -4.801 -8.592 1.00 92.00 134 TYR A O 1
ATOM 1149 N N . TYR A 1 135 ? 0.808 -4.463 -9.979 1.00 91.69 135 TYR A N 1
ATOM 1150 C CA . TYR A 1 135 ? -0.196 -5.144 -9.166 1.00 91.69 135 TYR A CA 1
ATOM 1151 C C . TYR A 1 135 ? 0.194 -6.598 -8.872 1.00 91.69 135 TYR A C 1
ATOM 1153 O O . TYR A 1 135 ? 0.238 -7.016 -7.717 1.00 91.69 135 TYR A O 1
ATOM 1161 N N . LYS A 1 136 ? 0.573 -7.368 -9.904 1.00 92.19 136 LYS A N 1
ATOM 1162 C CA . LYS A 1 136 ? 1.019 -8.760 -9.722 1.00 92.19 136 LYS A CA 1
ATOM 1163 C C . LYS A 1 136 ? 2.235 -8.857 -8.805 1.00 92.19 136 LYS A C 1
ATOM 1165 O O . LYS A 1 136 ? 2.295 -9.753 -7.972 1.00 92.19 136 LYS A O 1
ATOM 1170 N N . ARG A 1 137 ? 3.207 -7.951 -8.950 1.00 94.06 137 ARG A N 1
ATOM 1171 C CA . ARG A 1 137 ? 4.405 -7.925 -8.094 1.00 94.06 137 ARG A CA 1
ATOM 1172 C C . ARG A 1 137 ? 4.063 -7.581 -6.652 1.00 94.06 137 ARG A C 1
ATOM 1174 O O . ARG A 1 137 ? 4.551 -8.256 -5.756 1.00 94.06 137 ARG A O 1
ATOM 1181 N N . PHE A 1 138 ? 3.217 -6.576 -6.446 1.00 95.00 138 PHE A N 1
ATOM 1182 C CA . PHE A 1 138 ? 2.731 -6.198 -5.126 1.00 95.00 138 PHE A CA 1
ATOM 1183 C C . PHE A 1 138 ? 2.027 -7.382 -4.449 1.00 95.00 138 PHE A C 1
ATOM 1185 O O . PHE A 1 138 ? 2.432 -7.780 -3.364 1.00 95.00 138 PHE A O 1
ATOM 1192 N N . ASN A 1 139 ? 1.077 -8.033 -5.127 1.00 92.06 139 ASN A N 1
ATOM 1193 C CA . ASN A 1 139 ? 0.345 -9.182 -4.580 1.00 92.06 139 ASN A CA 1
ATOM 1194 C C . ASN A 1 139 ? 1.209 -10.419 -4.305 1.00 92.06 139 ASN A C 1
ATOM 1196 O O . ASN A 1 139 ? 0.851 -11.235 -3.464 1.00 92.06 139 ASN A O 1
ATOM 1200 N N . LEU A 1 140 ? 2.323 -10.595 -5.019 1.00 91.88 140 LEU A N 1
ATOM 1201 C CA . LEU A 1 140 ? 3.263 -11.686 -4.745 1.00 91.88 140 LEU A CA 1
ATOM 1202 C C . LEU A 1 140 ? 4.092 -11.449 -3.475 1.00 91.88 140 LEU A C 1
ATOM 1204 O O . LEU A 1 140 ? 4.594 -12.411 -2.899 1.00 91.88 140 LEU A O 1
ATOM 1208 N N . LEU A 1 141 ? 4.278 -10.188 -3.081 1.00 92.94 141 LEU A N 1
ATOM 1209 C CA . LEU A 1 141 ? 5.098 -9.796 -1.934 1.00 92.94 141 LEU A CA 1
ATOM 1210 C C . LEU A 1 141 ? 4.253 -9.511 -0.688 1.00 92.94 141 LEU A C 1
ATOM 1212 O O . LEU A 1 141 ? 4.684 -9.814 0.423 1.00 92.94 141 LEU A O 1
ATOM 1216 N N . ALA A 1 142 ? 3.061 -8.947 -0.871 1.00 92.50 142 ALA A N 1
ATOM 1217 C CA . ALA A 1 142 ? 2.147 -8.629 0.209 1.00 92.50 142 ALA A CA 1
ATOM 1218 C C . ALA A 1 142 ? 1.498 -9.899 0.781 1.00 92.50 142 ALA A C 1
ATOM 1220 O O . ALA A 1 142 ? 1.047 -10.782 0.052 1.00 92.50 142 ALA A O 1
ATOM 1221 N N . ASP A 1 143 ? 1.414 -9.976 2.108 1.00 91.75 143 ASP A N 1
ATOM 1222 C CA . ASP A 1 143 ? 0.754 -11.074 2.808 1.00 91.75 143 ASP A CA 1
ATOM 1223 C C . ASP A 1 143 ? -0.664 -10.650 3.213 1.00 91.75 143 ASP A C 1
ATOM 1225 O O . ASP A 1 143 ? -0.856 -9.919 4.184 1.00 91.75 143 ASP A O 1
ATOM 1229 N N . ALA A 1 144 ? -1.667 -11.121 2.467 1.00 91.56 144 ALA A N 1
ATOM 1230 C CA . ALA A 1 144 ? -3.067 -10.765 2.698 1.00 91.56 144 ALA A CA 1
ATOM 1231 C C . ALA A 1 144 ? -3.598 -11.228 4.066 1.00 91.56 144 ALA A C 1
ATOM 1233 O O . ALA A 1 144 ? -4.429 -10.551 4.669 1.00 91.56 144 ALA A O 1
ATOM 1234 N N . THR A 1 145 ? -3.107 -12.358 4.588 1.00 91.69 145 THR A N 1
ATOM 1235 C CA . THR A 1 145 ? -3.541 -12.856 5.905 1.00 91.69 145 THR A CA 1
ATOM 1236 C C . THR A 1 145 ? -2.964 -11.983 7.012 1.00 91.69 145 THR A C 1
ATOM 1238 O O . THR A 1 145 ? -3.671 -11.604 7.946 1.00 91.69 145 THR A O 1
ATOM 1241 N N . LYS A 1 146 ? -1.689 -11.608 6.881 1.00 92.75 146 LYS A N 1
ATOM 1242 C CA . LYS A 1 146 ? -1.040 -10.667 7.794 1.00 92.75 146 LYS A CA 1
ATOM 1243 C C . LYS A 1 146 ? -1.686 -9.284 7.736 1.00 92.75 146 LYS A C 1
ATOM 1245 O O . LYS A 1 146 ? -1.916 -8.686 8.782 1.00 92.75 146 LYS A O 1
ATOM 1250 N N . ALA A 1 147 ? -2.005 -8.798 6.539 1.00 94.12 147 ALA A N 1
ATOM 1251 C CA . ALA A 1 147 ? -2.688 -7.528 6.336 1.00 94.12 147 ALA A CA 1
ATOM 1252 C C . ALA A 1 147 ? -4.036 -7.487 7.063 1.00 94.12 147 ALA A C 1
ATOM 1254 O O . ALA A 1 147 ? -4.272 -6.573 7.850 1.00 94.12 147 ALA A O 1
ATOM 1255 N N . GLN A 1 148 ? -4.877 -8.509 6.874 1.00 93.38 148 GLN A N 1
ATOM 1256 C CA . GLN A 1 148 ? -6.163 -8.594 7.566 1.00 93.38 148 GLN A CA 1
ATOM 1257 C C . GLN A 1 148 ? -5.982 -8.605 9.089 1.00 93.38 148 GLN A C 1
ATOM 1259 O O . GLN A 1 148 ? -6.639 -7.845 9.793 1.00 93.38 148 GLN A O 1
ATOM 1264 N N . PHE A 1 149 ? -5.029 -9.395 9.596 1.00 92.94 149 PHE A N 1
ATOM 1265 C CA . PHE A 1 149 ? -4.720 -9.436 11.026 1.00 92.94 149 PHE A CA 1
ATOM 1266 C C . PHE A 1 149 ? -4.319 -8.062 11.587 1.00 92.94 149 PHE A C 1
ATOM 1268 O O . PHE A 1 149 ? -4.756 -7.687 12.673 1.00 92.94 149 PHE A O 1
ATOM 1275 N N . ILE A 1 150 ? -3.478 -7.312 10.865 1.00 93.31 150 ILE A N 1
ATOM 1276 C CA . ILE A 1 150 ? -3.053 -5.965 11.269 1.00 93.31 150 ILE A CA 1
ATOM 1277 C C . ILE A 1 150 ? -4.264 -5.036 11.373 1.00 93.31 150 ILE A C 1
ATOM 1279 O O . ILE A 1 150 ? -4.398 -4.328 12.368 1.00 93.31 150 ILE A O 1
ATOM 1283 N N . LEU A 1 151 ? -5.151 -5.056 10.376 1.00 92.56 151 LEU A N 1
ATOM 1284 C CA . LEU A 1 151 ? -6.327 -4.186 10.330 1.00 92.56 151 LEU A CA 1
ATOM 1285 C C . LEU A 1 151 ? -7.329 -4.508 11.443 1.00 92.56 151 LEU A C 1
ATOM 1287 O O . LEU A 1 151 ? -7.840 -3.591 12.083 1.00 92.56 151 LEU A O 1
ATOM 1291 N N . ASP A 1 152 ? -7.552 -5.792 11.725 1.00 92.06 152 ASP A N 1
ATOM 1292 C CA . ASP A 1 152 ? -8.494 -6.242 12.757 1.00 92.06 152 ASP A CA 1
ATOM 1293 C C . ASP A 1 152 ? -8.039 -5.879 14.181 1.00 92.06 152 ASP A C 1
ATOM 1295 O O . ASP A 1 152 ? -8.863 -5.720 15.084 1.00 92.06 152 ASP A O 1
ATOM 1299 N N . HIS A 1 153 ? -6.726 -5.738 14.395 1.00 91.00 153 HIS A N 1
ATOM 1300 C CA . HIS A 1 153 ? -6.125 -5.529 15.716 1.00 91.00 153 HIS A CA 1
ATOM 1301 C C . HIS A 1 153 ? -5.409 -4.183 15.871 1.00 91.00 153 HIS A C 1
ATOM 1303 O O . HIS A 1 153 ? -4.741 -3.956 16.881 1.00 91.00 153 HIS A O 1
ATOM 1309 N N . LEU A 1 154 ? -5.552 -3.274 14.905 1.00 87.50 154 LEU A N 1
ATOM 1310 C CA . LEU A 1 154 ? -4.781 -2.033 14.813 1.00 87.50 154 LEU A CA 1
ATOM 1311 C C . LEU A 1 154 ? -4.773 -1.195 16.113 1.00 87.50 154 LEU A C 1
ATOM 1313 O O . LEU A 1 154 ? -3.681 -0.865 16.583 1.00 87.50 154 LEU A O 1
ATOM 1317 N N . PRO A 1 155 ? -5.923 -0.920 16.772 1.00 86.00 155 PRO A N 1
ATOM 1318 C CA . PRO A 1 155 ? -5.934 -0.145 18.017 1.00 86.00 155 PRO A CA 1
ATOM 1319 C C . PRO A 1 155 ? -5.254 -0.877 19.180 1.00 86.00 155 PRO A C 1
ATOM 1321 O O . PRO A 1 155 ? -4.641 -0.261 20.049 1.00 86.00 155 PRO A O 1
ATOM 1324 N N . GLU A 1 156 ? -5.354 -2.207 19.202 1.00 86.50 156 GLU A N 1
ATOM 1325 C CA . GLU A 1 156 ? -4.786 -3.047 20.255 1.00 86.50 156 GLU A CA 1
ATOM 1326 C C . GLU A 1 156 ? -3.256 -3.103 20.123 1.00 86.50 156 GLU A C 1
ATOM 1328 O O . GLU A 1 156 ? -2.542 -3.007 21.116 1.00 86.50 156 GLU A O 1
ATOM 1333 N N . LEU A 1 157 ? -2.741 -3.171 18.892 1.00 84.12 157 LEU A N 1
ATOM 1334 C CA . LEU A 1 157 ? -1.311 -3.261 18.584 1.00 84.12 157 LEU A CA 1
ATOM 1335 C C . LEU A 1 157 ? -0.509 -2.004 18.967 1.00 84.12 157 LEU A C 1
ATOM 1337 O O . LEU A 1 157 ? 0.690 -2.123 19.223 1.00 84.12 157 LEU A O 1
ATOM 1341 N N . VAL A 1 158 ? -1.154 -0.833 19.034 1.00 78.19 158 VAL A N 1
ATOM 1342 C CA . VAL A 1 158 ? -0.544 0.448 19.453 1.00 78.19 158 VAL A CA 1
ATOM 1343 C C . VAL A 1 158 ? -0.462 0.582 20.975 1.00 78.19 158 VAL A C 1
ATOM 1345 O O . VAL A 1 158 ? 0.515 1.093 21.512 1.00 78.19 158 VAL A O 1
ATOM 1348 N N . LEU A 1 159 ? -1.466 0.093 21.705 1.00 67.31 159 LEU A N 1
ATOM 1349 C CA . LEU A 1 159 ? -1.531 0.215 23.170 1.00 67.31 159 LEU A CA 1
ATOM 1350 C C . LEU A 1 159 ? -0.508 -0.669 23.912 1.00 67.31 159 LEU A C 1
ATOM 1352 O O . LEU A 1 159 ? -0.428 -0.632 25.144 1.00 67.31 159 LEU A O 1
ATOM 1356 N N . HIS A 1 160 ? 0.248 -1.490 23.182 1.00 59.84 160 HIS A N 1
ATOM 1357 C CA . HIS A 1 160 ? 1.178 -2.485 23.712 1.00 59.84 160 HIS A CA 1
ATOM 1358 C C . HIS A 1 160 ? 2.661 -2.104 23.597 1.00 59.84 160 HIS A C 1
ATOM 1360 O O . HIS A 1 160 ? 3.505 -2.984 23.762 1.00 59.84 160 HIS A O 1
ATOM 1366 N N . ASP A 1 161 ? 2.984 -0.827 23.375 1.00 52.81 161 ASP A N 1
ATOM 1367 C CA . ASP A 1 161 ? 4.364 -0.344 23.487 1.00 52.81 161 ASP A CA 1
ATOM 1368 C C . ASP A 1 161 ? 4.861 -0.494 24.948 1.00 52.81 161 ASP A C 1
ATOM 1370 O O . ASP A 1 161 ? 4.337 0.128 25.882 1.00 52.81 161 ASP A O 1
ATOM 1374 N N . ASP A 1 162 ? 5.828 -1.403 25.139 1.00 47.75 162 ASP A N 1
ATOM 1375 C CA . ASP A 1 162 ? 6.647 -1.580 26.350 1.00 47.75 162 ASP A CA 1
ATOM 1376 C C . ASP A 1 162 ? 7.890 -0.683 26.273 1.00 47.75 162 ASP A C 1
ATOM 1378 O O . ASP A 1 162 ? 8.603 -0.752 25.244 1.00 47.75 162 ASP A O 1
#

Foldseek 3Di:
DPPDQDWDWDQDPPPRDTDTFADVQQQPDFDKQKAFLVCLVVLLVLLVVLLVVLQVVLVVDDVLCSVLSNVLSVLSVVVSVVSVVCNDPPHPDRIDIRRDGLSNLLVCVVVVSLVVVCVVCVPPPVVNVVSVVRVVVSVVRHDNVSSVVCVVCVSSRHVNDD